Protein AF-A0A917FZP4-F1 (afdb_monomer)

Foldseek 3Di:
DDDPPDDPDPDDPFEAEEEQDDVVVCVVAHQPRHDYDHLVCLLPCCVPPDDLPHAYEYEDQDPVSQVSNVVSSVVVNRDRYHYDHHDRVVVNVVSVVCVVDVDDDDDDDDPPPDDDPDDD

Structure (mmCIF, N/CA/C/O backbone):
data_AF-A0A917FZP4-F1
#
_entry.id   AF-A0A917FZP4-F1
#
loop_
_atom_site.group_PDB
_atom_site.id
_atom_site.type_symbol
_atom_site.label_atom_id
_atom_site.label_alt_id
_atom_site.label_comp_id
_atom_site.label_asym_id
_atom_site.label_entity_id
_atom_site.label_seq_id
_atom_site.pdbx_PDB_ins_code
_atom_site.Cartn_x
_atom_site.Cartn_y
_atom_site.Cartn_z
_atom_site.occupancy
_atom_site.B_iso_or_equiv
_atom_site.auth_seq_id
_atom_site.auth_comp_id
_atom_site.auth_asym_id
_atom_site.auth_atom_id
_atom_site.pdbx_PDB_model_num
ATOM 1 N N . MET A 1 1 ? -29.805 -19.598 -17.792 1.00 32.34 1 MET A N 1
ATOM 2 C CA . MET A 1 1 ? -28.560 -18.891 -18.161 1.00 32.34 1 MET A CA 1
ATOM 3 C C . MET A 1 1 ? -28.479 -17.651 -17.276 1.00 32.34 1 MET A C 1
ATOM 5 O O . MET A 1 1 ? -29.227 -16.712 -17.506 1.00 32.34 1 MET A O 1
ATOM 9 N N . LEU A 1 2 ? -27.721 -17.698 -16.176 1.00 31.72 2 LEU A N 1
ATOM 10 C CA . LEU A 1 2 ? -27.608 -16.560 -15.257 1.00 31.72 2 LEU A CA 1
ATOM 11 C C . LEU A 1 2 ? -26.607 -15.564 -15.851 1.00 31.72 2 LEU A C 1
ATOM 13 O O . LEU A 1 2 ? -25.413 -15.836 -15.913 1.00 31.72 2 LEU A O 1
ATOM 17 N N . SER A 1 3 ? -27.126 -14.442 -16.346 1.00 32.75 3 SER A N 1
ATOM 18 C CA . SER A 1 3 ? -26.342 -13.305 -16.823 1.00 32.75 3 SER A CA 1
ATOM 19 C C . SER A 1 3 ? -25.558 -12.716 -15.651 1.00 32.75 3 SER A C 1
ATOM 21 O O . SER A 1 3 ? -26.155 -12.127 -14.750 1.00 32.75 3 SER A O 1
ATOM 23 N N . LEU A 1 4 ? -24.231 -12.842 -15.674 1.00 40.72 4 LEU A N 1
ATOM 24 C CA . LEU A 1 4 ? -23.331 -12.079 -14.813 1.00 40.72 4 LEU A CA 1
ATOM 25 C C . LEU A 1 4 ? -23.421 -10.611 -15.242 1.00 40.72 4 LEU A C 1
ATOM 27 O O . LEU A 1 4 ? -22.694 -10.167 -16.125 1.00 40.72 4 LEU A O 1
ATOM 31 N N . LYS A 1 5 ? -24.370 -9.861 -14.676 1.00 38.34 5 LYS A N 1
ATOM 32 C CA . LYS A 1 5 ? -24.318 -8.402 -14.753 1.00 38.34 5 LYS A CA 1
ATOM 33 C C . LYS A 1 5 ? -23.116 -7.976 -13.919 1.00 38.34 5 LYS A C 1
ATOM 35 O O . LYS A 1 5 ? -23.103 -8.153 -12.704 1.00 38.34 5 LYS A O 1
ATOM 40 N N . SER A 1 6 ? -22.091 -7.509 -14.613 1.00 42.41 6 SER A N 1
ATOM 41 C CA . SER A 1 6 ? -20.879 -6.915 -14.074 1.00 42.41 6 SER A CA 1
ATOM 42 C C . SER A 1 6 ? -21.235 -5.883 -13.000 1.00 42.41 6 SER A C 1
ATOM 44 O O . SER A 1 6 ? -21.867 -4.864 -13.277 1.00 42.41 6 SER A O 1
ATOM 46 N N . ASN A 1 7 ? -20.850 -6.160 -11.753 1.00 42.59 7 ASN A N 1
ATOM 47 C CA . ASN A 1 7 ? -20.897 -5.165 -10.688 1.00 42.59 7 ASN A CA 1
ATOM 48 C C . ASN A 1 7 ? -19.833 -4.111 -11.007 1.00 42.59 7 ASN A C 1
ATOM 50 O O . ASN A 1 7 ? -18.642 -4.341 -10.801 1.00 42.59 7 ASN A O 1
ATOM 54 N N . GLN A 1 8 ? -20.261 -2.968 -11.538 1.00 48.06 8 GLN A N 1
ATOM 55 C CA . GLN A 1 8 ? -19.415 -1.788 -11.658 1.00 48.06 8 GLN A CA 1
ATOM 56 C C . GLN A 1 8 ? -18.971 -1.381 -10.252 1.00 48.06 8 GLN A C 1
ATOM 58 O O . GLN A 1 8 ? -19.786 -0.972 -9.427 1.00 48.06 8 GLN A O 1
ATOM 63 N N . ILE A 1 9 ? -17.682 -1.528 -9.956 1.00 52.72 9 ILE A N 1
ATOM 64 C CA . ILE A 1 9 ? -17.127 -1.037 -8.699 1.00 52.72 9 ILE A CA 1
ATOM 65 C C . ILE A 1 9 ? -16.856 0.447 -8.893 1.00 52.72 9 ILE A C 1
ATOM 67 O O . ILE A 1 9 ? -15.950 0.832 -9.630 1.00 52.72 9 ILE A O 1
ATOM 71 N N . GLN A 1 10 ? -17.697 1.271 -8.270 1.00 53.16 10 GLN A N 1
ATOM 72 C CA . GLN A 1 10 ? -17.469 2.705 -8.199 1.00 53.16 10 GLN A CA 1
ATOM 73 C C . GLN A 1 10 ? -16.260 2.935 -7.306 1.00 53.16 10 GLN A C 1
ATOM 75 O O . GLN A 1 10 ? -16.326 2.783 -6.089 1.00 53.16 10 GLN A O 1
ATOM 80 N N . VAL A 1 11 ? -15.127 3.221 -7.934 1.00 56.69 11 VAL A N 1
ATOM 81 C CA . VAL A 1 11 ? -13.925 3.583 -7.199 1.00 56.69 11 VAL A CA 1
ATOM 82 C C . VAL A 1 11 ? -14.042 5.059 -6.823 1.00 56.69 11 VAL A C 1
ATOM 84 O O . VAL A 1 11 ? -14.284 5.859 -7.725 1.00 56.69 11 VAL A O 1
ATOM 87 N N . PRO A 1 12 ? -13.892 5.425 -5.539 1.00 64.81 12 PRO A N 1
ATOM 88 C CA . PRO A 1 12 ? -14.112 6.798 -5.092 1.00 64.81 12 PRO A CA 1
ATOM 89 C C . PRO A 1 12 ? -13.211 7.817 -5.793 1.00 64.81 12 PRO A C 1
ATOM 91 O O . PRO A 1 12 ? -12.068 7.505 -6.137 1.00 64.81 12 PRO A O 1
ATOM 94 N N . ASP A 1 13 ? -13.720 9.044 -5.941 1.00 59.56 13 ASP A N 1
ATOM 95 C CA . ASP A 1 13 ? -13.043 10.161 -6.623 1.00 59.56 13 ASP A CA 1
ATOM 96 C C . ASP A 1 13 ? -11.673 10.496 -6.009 1.00 59.56 13 ASP A C 1
ATOM 98 O O . ASP A 1 13 ? -10.762 10.960 -6.697 1.00 59.56 13 ASP A O 1
ATOM 102 N N . HIS A 1 14 ? -11.498 10.208 -4.716 1.00 77.31 14 HIS A N 1
ATOM 103 C CA . HIS A 1 14 ? -10.244 10.396 -3.996 1.00 77.31 14 HIS A CA 1
ATOM 104 C C . HIS A 1 14 ? -9.720 9.063 -3.467 1.00 77.31 14 HIS A C 1
ATOM 106 O O . HIS A 1 14 ? -10.125 8.581 -2.409 1.00 77.31 14 HIS A O 1
ATOM 112 N N . ILE A 1 15 ? -8.787 8.477 -4.219 1.00 87.88 15 ILE A N 1
ATOM 113 C CA . ILE A 1 15 ? -8.105 7.239 -3.856 1.00 87.88 15 ILE A CA 1
ATOM 114 C C . ILE A 1 15 ? -6.608 7.473 -3.695 1.00 87.88 15 ILE A C 1
ATOM 116 O O . ILE A 1 15 ? -5.967 8.092 -4.546 1.00 87.88 15 ILE A O 1
ATOM 120 N N . LYS A 1 16 ? -6.040 6.961 -2.605 1.00 93.75 16 LYS A N 1
ATOM 121 C CA . LYS A 1 16 ? -4.598 7.012 -2.363 1.00 93.75 16 LYS A CA 1
ATOM 122 C C . LYS A 1 16 ? -3.938 5.739 -2.870 1.00 93.75 16 LYS A C 1
ATOM 124 O O . LYS A 1 16 ? -4.456 4.635 -2.704 1.00 93.75 16 LYS A O 1
ATOM 129 N N . TRP A 1 17 ? -2.778 5.906 -3.486 1.00 94.62 17 TRP A N 1
ATOM 130 C CA . TRP A 1 17 ? -1.978 4.817 -4.028 1.00 94.62 17 TRP A CA 1
ATOM 131 C C . TRP A 1 17 ? -0.860 4.517 -3.038 1.00 94.62 17 TRP A C 1
ATOM 133 O O . TRP A 1 17 ? -0.086 5.406 -2.705 1.00 94.62 17 TRP A O 1
ATOM 143 N N . LEU A 1 18 ? -0.787 3.285 -2.548 1.00 97.69 18 LEU A N 1
ATOM 144 C CA . LEU A 1 18 ? 0.183 2.846 -1.554 1.00 97.69 18 LEU A CA 1
ATOM 145 C C . LEU A 1 18 ? 1.125 1.812 -2.171 1.00 97.69 18 LEU A C 1
ATOM 147 O O . LEU A 1 18 ? 0.739 0.656 -2.348 1.00 97.69 18 LEU A O 1
ATOM 151 N N . ASP A 1 19 ? 2.366 2.199 -2.445 1.00 97.75 19 ASP A N 1
ATOM 152 C CA . ASP A 1 19 ? 3.425 1.272 -2.844 1.00 97.75 19 ASP A CA 1
ATOM 153 C C . ASP A 1 19 ? 4.089 0.666 -1.601 1.00 97.75 19 ASP A C 1
ATOM 155 O O . ASP A 1 19 ? 4.672 1.376 -0.776 1.00 97.75 19 ASP A O 1
ATOM 159 N N . ILE A 1 20 ? 3.984 -0.659 -1.453 1.00 98.38 20 ILE A N 1
ATOM 160 C CA . ILE A 1 20 ? 4.497 -1.387 -0.281 1.00 98.38 20 ILE A CA 1
ATOM 161 C C . ILE A 1 20 ? 5.896 -1.983 -0.477 1.00 98.38 20 ILE A C 1
ATOM 163 O O . ILE A 1 20 ? 6.348 -2.760 0.377 1.00 98.38 20 ILE A O 1
ATOM 167 N N . ARG A 1 21 ? 6.561 -1.683 -1.600 1.00 97.06 21 ARG A N 1
ATOM 168 C CA . ARG A 1 21 ? 7.938 -2.117 -1.873 1.00 97.06 21 ARG A CA 1
ATOM 169 C C . ARG A 1 21 ? 8.942 -1.403 -0.967 1.00 97.06 21 ARG A C 1
ATOM 171 O O . ARG A 1 21 ? 8.629 -0.406 -0.303 1.00 97.06 21 ARG A O 1
ATOM 178 N N . ASP A 1 22 ? 10.154 -1.944 -0.912 1.00 96.00 22 ASP A N 1
ATOM 179 C CA . ASP A 1 22 ? 11.239 -1.302 -0.176 1.00 96.00 22 ASP A CA 1
ATOM 180 C C . ASP A 1 22 ? 11.619 0.024 -0.855 1.00 96.00 22 ASP A C 1
ATOM 182 O O . ASP A 1 22 ? 11.518 0.157 -2.077 1.00 96.00 22 ASP A O 1
ATOM 186 N N . SER A 1 23 ? 12.040 1.025 -0.074 1.00 95.25 23 SER A N 1
ATOM 187 C CA . SER A 1 23 ? 12.294 2.377 -0.601 1.00 95.25 23 SER A CA 1
ATOM 188 C C . SER A 1 23 ? 13.332 2.388 -1.726 1.00 95.25 23 SER A C 1
ATOM 190 O O . SER A 1 23 ? 13.190 3.129 -2.689 1.00 95.25 23 SER A O 1
ATOM 192 N N . SER A 1 24 ? 14.325 1.4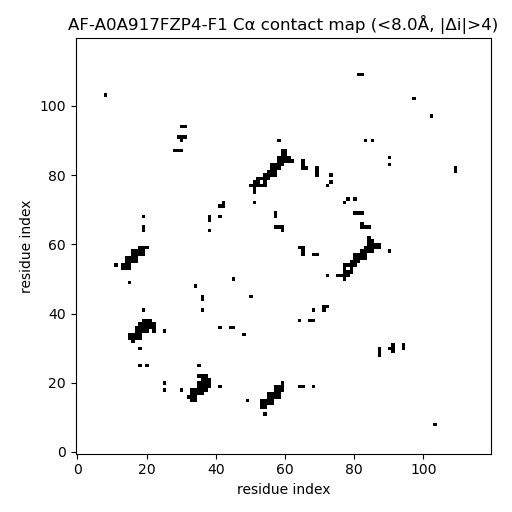98 -1.670 1.00 95.56 24 SER A N 1
ATOM 193 C CA . SER A 1 24 ? 15.346 1.352 -2.712 1.00 95.56 24 SER A CA 1
ATOM 194 C C . SER A 1 24 ? 14.812 0.790 -4.035 1.00 95.56 24 SER A C 1
ATOM 196 O O . SER A 1 24 ? 15.407 1.026 -5.085 1.00 95.56 24 SER A O 1
ATOM 198 N N . GLU A 1 25 ? 13.718 0.024 -4.017 1.00 94.31 25 GLU A N 1
ATOM 199 C CA . GLU A 1 25 ? 13.014 -0.417 -5.229 1.00 94.31 25 GLU A CA 1
ATOM 200 C C . GLU A 1 25 ? 12.098 0.687 -5.758 1.00 94.31 25 GLU A C 1
ATOM 202 O O . GLU A 1 25 ? 11.975 0.862 -6.969 1.00 94.31 25 GLU A O 1
ATOM 207 N N . TYR A 1 26 ? 11.477 1.432 -4.843 1.00 95.69 26 TYR A N 1
ATOM 208 C CA . TYR A 1 26 ? 10.603 2.557 -5.146 1.00 95.69 26 TYR A CA 1
ATOM 209 C C . TYR A 1 26 ? 11.354 3.721 -5.809 1.00 95.69 26 TYR A C 1
ATOM 211 O O . TYR A 1 26 ? 10.920 4.236 -6.832 1.00 95.69 26 TYR A O 1
ATOM 219 N N . GLU A 1 27 ? 12.526 4.086 -5.287 1.00 94.38 27 GLU A N 1
ATOM 220 C CA . GLU A 1 27 ? 13.361 5.179 -5.806 1.00 94.38 27 GLU A CA 1
ATOM 221 C C . GLU A 1 27 ? 13.861 4.940 -7.237 1.00 94.38 27 GLU A C 1
ATOM 223 O O . GLU A 1 27 ? 14.102 5.895 -7.974 1.00 94.38 27 GLU A O 1
ATOM 228 N N . LYS A 1 28 ? 14.012 3.675 -7.648 1.00 93.94 28 LYS A N 1
ATOM 229 C CA . LYS A 1 28 ? 14.439 3.323 -9.012 1.00 93.94 28 LYS A CA 1
ATOM 230 C C . LYS A 1 28 ? 13.344 3.586 -10.036 1.00 93.94 28 LYS A C 1
ATOM 232 O O . LYS A 1 28 ? 13.634 4.020 -11.146 1.00 93.94 28 LYS A O 1
ATOM 237 N N . GLU A 1 29 ? 12.107 3.268 -9.672 1.00 92.75 29 GLU A N 1
ATOM 238 C CA . GLU A 1 29 ? 10.942 3.376 -10.537 1.00 92.75 29 GLU A CA 1
ATOM 239 C C . GLU A 1 29 ? 9.679 3.380 -9.666 1.00 92.75 29 GLU A C 1
ATOM 241 O O . GLU A 1 29 ? 9.424 2.429 -8.918 1.00 92.75 29 GLU A O 1
ATOM 246 N N . GLN A 1 30 ? 8.886 4.448 -9.763 1.00 92.44 30 GLN A N 1
ATOM 247 C CA . GLN A 1 30 ? 7.726 4.689 -8.904 1.00 92.44 30 GLN A CA 1
ATOM 248 C C . GLN A 1 30 ? 6.468 4.979 -9.714 1.00 92.44 30 GLN A C 1
ATOM 250 O O . GLN A 1 30 ? 6.514 5.623 -10.764 1.00 92.44 30 GLN A O 1
ATOM 255 N N . VAL A 1 31 ? 5.322 4.571 -9.167 1.00 91.56 31 VAL A N 1
ATOM 256 C CA . VAL A 1 31 ? 4.027 5.045 -9.652 1.00 91.56 31 VAL A CA 1
ATOM 257 C C . VAL A 1 31 ? 3.864 6.514 -9.240 1.00 91.56 31 VAL A C 1
ATOM 259 O O . VAL A 1 31 ? 3.984 6.818 -8.048 1.00 91.56 31 VAL A O 1
ATOM 262 N N . PRO A 1 32 ? 3.599 7.440 -10.183 1.00 89.69 32 PRO A N 1
ATOM 263 C CA . PRO A 1 32 ? 3.401 8.851 -9.861 1.00 89.69 32 PRO A CA 1
ATOM 264 C C . PRO A 1 32 ? 2.344 9.059 -8.773 1.00 89.69 32 PRO A C 1
ATOM 266 O O . PRO A 1 32 ? 1.315 8.386 -8.784 1.00 89.69 32 PRO A O 1
ATOM 269 N N . GLU A 1 33 ? 2.604 9.997 -7.857 1.00 90.19 33 GLU A N 1
ATOM 270 C CA . GLU A 1 33 ? 1.701 10.383 -6.753 1.00 90.19 33 GLU A CA 1
ATOM 271 C C . GLU A 1 33 ? 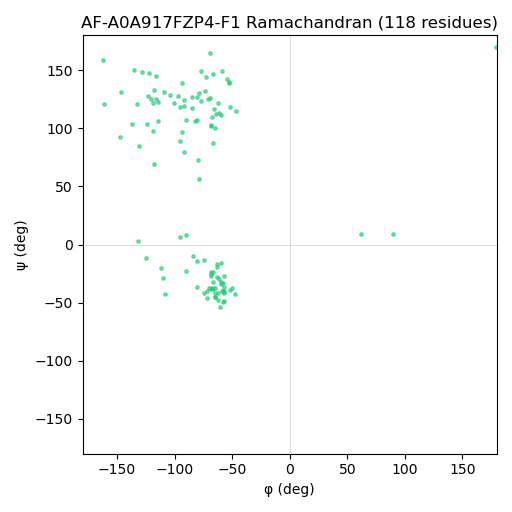1.391 9.258 -5.746 1.00 90.19 33 GLU A C 1
ATOM 273 O O . GLU A 1 33 ? 0.547 9.433 -4.865 1.00 90.19 33 GLU A O 1
ATOM 278 N N . SER A 1 34 ? 2.080 8.114 -5.833 1.00 95.31 34 SER A N 1
ATOM 279 C CA . SER A 1 34 ? 1.962 7.070 -4.819 1.00 95.31 34 SER A CA 1
ATOM 280 C C . SER A 1 34 ? 2.739 7.414 -3.546 1.00 95.31 34 SER A C 1
ATOM 282 O O . SER A 1 34 ? 3.745 8.120 -3.551 1.00 95.31 34 SER A O 1
ATOM 284 N N . ILE A 1 35 ? 2.226 6.921 -2.425 1.00 97.25 35 ILE A N 1
ATOM 285 C CA . ILE A 1 35 ? 2.844 6.979 -1.107 1.00 97.25 35 ILE A CA 1
ATOM 286 C C . ILE A 1 35 ? 3.648 5.691 -0.950 1.00 97.25 35 ILE A C 1
ATOM 288 O O . ILE A 1 35 ? 3.087 4.598 -1.055 1.00 97.25 35 ILE A O 1
ATOM 292 N N . ASN A 1 36 ? 4.945 5.793 -0.665 1.00 98.12 36 ASN A N 1
ATOM 293 C CA . ASN A 1 36 ? 5.748 4.618 -0.344 1.00 98.12 36 ASN A CA 1
ATOM 294 C C . ASN A 1 36 ? 5.767 4.352 1.163 1.00 98.12 36 ASN A C 1
ATOM 296 O O . ASN A 1 36 ? 6.271 5.155 1.948 1.00 98.12 36 ASN A O 1
ATOM 300 N N . ILE A 1 37 ? 5.276 3.179 1.563 1.00 98.38 37 ILE A N 1
ATOM 301 C CA . ILE A 1 37 ? 5.490 2.645 2.908 1.00 98.38 37 ILE A CA 1
ATOM 302 C C . ILE A 1 37 ? 5.817 1.165 2.783 1.00 98.38 37 ILE A C 1
ATOM 304 O O . ILE A 1 37 ? 4.925 0.332 2.615 1.00 98.38 37 ILE A O 1
ATOM 308 N N . SER A 1 38 ? 7.096 0.825 2.933 1.00 98.06 38 SER A N 1
ATOM 309 C CA . SER A 1 38 ? 7.548 -0.565 2.875 1.00 98.06 38 SER A CA 1
ATOM 310 C C . SER A 1 38 ? 6.747 -1.448 3.831 1.00 98.06 38 SER A C 1
ATOM 312 O O . SER A 1 38 ? 6.467 -1.069 4.973 1.00 98.06 38 SER A O 1
ATOM 314 N N . LEU A 1 39 ? 6.401 -2.658 3.389 1.00 98.44 39 LEU A N 1
ATOM 315 C CA . LEU A 1 39 ? 5.494 -3.563 4.104 1.00 98.44 39 LEU A CA 1
ATOM 316 C C . LEU A 1 39 ? 5.844 -3.773 5.589 1.00 98.44 39 LEU A C 1
ATOM 318 O O . LEU A 1 39 ? 4.945 -3.896 6.421 1.00 98.44 39 LEU A O 1
ATOM 322 N N . GLY A 1 40 ? 7.136 -3.837 5.928 1.00 97.56 40 GLY A N 1
ATOM 323 C CA . GLY A 1 40 ? 7.601 -4.001 7.310 1.00 97.56 40 GLY A CA 1
ATOM 324 C C . GLY A 1 40 ? 7.333 -2.785 8.203 1.00 97.56 40 GLY A C 1
ATOM 325 O O . GLY A 1 40 ? 7.145 -2.939 9.406 1.00 97.56 40 GLY A O 1
ATOM 326 N N . ARG A 1 41 ? 7.264 -1.588 7.613 1.00 97.94 41 ARG A N 1
ATOM 327 C CA . ARG A 1 41 ? 6.972 -0.328 8.307 1.00 97.94 41 ARG A CA 1
ATOM 328 C C . ARG A 1 41 ? 5.485 -0.009 8.368 1.00 97.94 41 ARG A C 1
ATOM 330 O O . ARG A 1 41 ? 5.074 0.722 9.265 1.00 97.94 41 ARG A O 1
ATOM 337 N N . LEU A 1 42 ? 4.693 -0.566 7.451 1.00 98.38 42 LEU A N 1
ATOM 338 C CA . LEU A 1 42 ? 3.274 -0.253 7.293 1.00 98.38 42 LEU A CA 1
ATOM 339 C C . LEU A 1 42 ? 2.462 -0.260 8.601 1.00 98.38 42 LEU A C 1
ATOM 341 O O . LEU A 1 42 ? 1.706 0.685 8.789 1.00 98.38 42 LEU A O 1
ATOM 345 N N . PRO A 1 43 ? 2.626 -1.217 9.541 1.00 97.44 43 PRO A N 1
ATOM 346 C CA . PRO A 1 43 ? 1.868 -1.205 10.795 1.00 97.44 43 PRO A CA 1
ATOM 347 C C . PRO A 1 43 ? 2.124 0.004 11.703 1.00 97.44 43 PRO A C 1
ATOM 349 O O . PRO A 1 43 ? 1.315 0.256 12.586 1.00 97.44 43 PRO A O 1
ATOM 352 N N . PHE A 1 44 ? 3.239 0.714 11.517 1.00 97.62 44 PHE A N 1
ATOM 353 C CA . PHE A 1 44 ? 3.752 1.686 12.484 1.00 97.62 44 PHE A CA 1
ATOM 354 C C . PHE A 1 44 ? 3.688 3.137 12.008 1.00 97.62 44 PHE A C 1
ATOM 356 O O . PHE A 1 44 ? 3.822 4.041 12.823 1.00 97.62 44 PHE A O 1
ATOM 363 N N . VAL A 1 45 ? 3.580 3.379 10.697 1.00 97.56 45 VAL A N 1
ATOM 364 C CA . VAL A 1 45 ? 3.783 4.731 10.134 1.00 97.56 45 VAL A CA 1
ATOM 365 C C . VAL A 1 45 ? 2.698 5.180 9.164 1.00 97.56 45 VAL A C 1
ATOM 367 O O . VAL A 1 45 ? 2.816 6.263 8.602 1.00 97.56 45 VAL A O 1
ATOM 370 N N . TRP A 1 46 ? 1.656 4.373 8.965 1.00 97.69 46 TRP A N 1
ATOM 371 C CA . TRP A 1 46 ? 0.583 4.670 8.016 1.00 97.69 46 TRP A CA 1
ATOM 372 C C . TRP A 1 46 ? -0.149 5.988 8.325 1.00 97.69 46 TRP A C 1
ATOM 374 O O . TRP A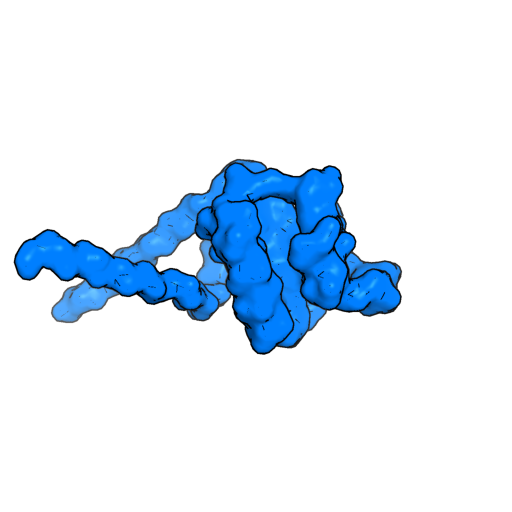 1 46 ? -0.554 6.681 7.397 1.00 97.69 46 TRP A O 1
ATOM 384 N N . GLU A 1 47 ? -0.256 6.362 9.604 1.00 97.38 47 GLU A N 1
ATOM 385 C CA . GLU A 1 47 ? -0.987 7.548 10.090 1.00 97.38 47 GLU A CA 1
ATOM 386 C C . GLU A 1 47 ? -0.428 8.882 9.583 1.00 97.38 47 GLU A C 1
ATOM 388 O O . GLU A 1 47 ? -1.106 9.902 9.661 1.00 97.38 47 GLU A O 1
ATOM 393 N N . LYS A 1 48 ? 0.806 8.893 9.066 1.00 95.94 48 LYS A N 1
ATOM 394 C CA . LYS A 1 48 ? 1.444 10.113 8.555 1.00 95.94 48 LYS A CA 1
ATOM 395 C C . LYS A 1 48 ? 0.772 10.640 7.293 1.00 95.94 48 LYS A C 1
ATOM 397 O O . LYS A 1 48 ? 0.647 11.848 7.132 1.00 95.94 48 LYS A O 1
ATOM 402 N N . ASP A 1 49 ? 0.341 9.727 6.428 1.00 95.69 49 ASP A N 1
ATOM 403 C CA . ASP A 1 49 ? -0.109 10.048 5.072 1.00 95.69 49 ASP A CA 1
ATOM 404 C C . ASP A 1 49 ? -1.524 9.521 4.786 1.00 95.69 49 ASP A C 1
ATOM 406 O O . ASP A 1 49 ? -2.137 9.882 3.776 1.00 95.69 49 ASP A O 1
ATOM 410 N N . MET A 1 50 ? -2.066 8.660 5.657 1.00 96.38 50 MET A N 1
ATOM 411 C CA . MET A 1 50 ? -3.328 7.949 5.445 1.00 96.38 50 MET A CA 1
ATOM 412 C C . MET A 1 50 ? -4.228 7.969 6.685 1.00 96.38 50 MET A C 1
ATOM 414 O O . MET A 1 50 ? -3.768 7.963 7.823 1.00 96.38 50 MET A O 1
ATOM 418 N N . SER A 1 51 ? -5.535 7.931 6.446 1.00 96.44 51 SER A N 1
ATOM 419 C CA . SER A 1 51 ? -6.605 7.821 7.434 1.00 96.44 51 SER A CA 1
ATOM 420 C C . SER A 1 51 ? -7.453 6.579 7.143 1.00 96.44 51 SER A C 1
ATOM 422 O O . SER A 1 51 ? -7.669 6.282 5.970 1.00 96.44 51 SER A O 1
ATOM 424 N N . PRO A 1 52 ? -8.037 5.891 8.145 1.00 95.50 52 PRO A N 1
ATOM 425 C CA . PRO A 1 52 ? -8.910 4.735 7.909 1.00 95.50 52 PRO A CA 1
ATOM 426 C C . PRO A 1 52 ? -10.157 5.027 7.052 1.00 95.50 52 PRO A C 1
ATOM 428 O O . PRO A 1 52 ? -10.790 4.101 6.551 1.00 95.50 52 PRO A O 1
ATOM 431 N N . LYS A 1 53 ? -10.510 6.311 6.884 1.00 93.38 53 LYS A N 1
ATOM 432 C CA . LYS A 1 53 ? -11.584 6.783 5.9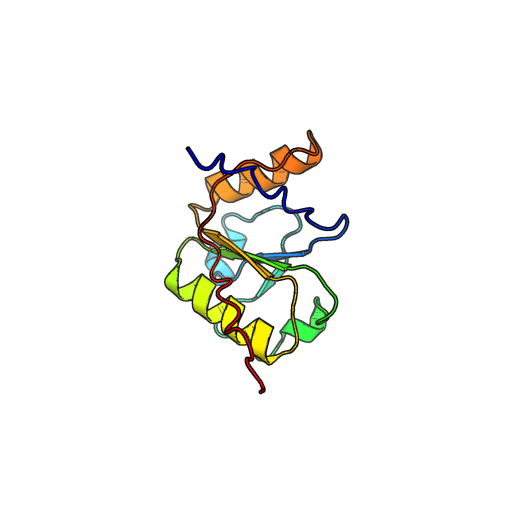94 1.00 93.38 53 LYS A CA 1
ATOM 433 C C . LYS A 1 53 ? -11.165 6.879 4.522 1.00 93.38 53 LYS A C 1
ATOM 435 O O . LYS A 1 53 ? -12.028 7.057 3.669 1.00 93.38 53 LYS A O 1
ATOM 440 N N . ASP A 1 54 ? -9.869 6.817 4.230 1.00 93.69 54 ASP A N 1
ATOM 441 C CA . ASP A 1 54 ? -9.363 6.878 2.864 1.00 93.69 54 ASP A CA 1
ATOM 442 C C . ASP A 1 54 ? -9.652 5.568 2.124 1.00 93.69 54 ASP A C 1
ATOM 444 O O . ASP A 1 54 ? -9.512 4.470 2.670 1.00 93.69 54 ASP A O 1
ATOM 448 N N . SER A 1 55 ? -9.947 5.685 0.832 1.00 92.19 55 SER A N 1
ATOM 449 C CA . SER A 1 55 ? -9.827 4.563 -0.095 1.00 92.19 55 SER A CA 1
ATOM 450 C C . SER A 1 55 ? -8.369 4.364 -0.488 1.00 92.19 55 SER A C 1
ATOM 452 O O . SER A 1 55 ? -7.708 5.317 -0.906 1.00 92.19 55 SER A O 1
ATOM 454 N N . ILE A 1 56 ? -7.868 3.130 -0.394 1.00 94.69 56 ILE A N 1
ATOM 455 C CA . ILE A 1 56 ? -6.462 2.799 -0.666 1.00 94.69 56 ILE A CA 1
ATOM 456 C C . ILE A 1 56 ? -6.352 1.726 -1.752 1.00 94.69 56 ILE A C 1
ATOM 458 O O . ILE A 1 56 ? -6.913 0.635 -1.622 1.00 94.69 56 ILE A O 1
ATOM 462 N N . ILE A 1 57 ? -5.551 1.991 -2.786 1.00 94.75 57 ILE A N 1
ATOM 463 C CA . ILE A 1 57 ? -5.022 0.961 -3.692 1.00 94.75 57 ILE A CA 1
ATOM 464 C C . ILE A 1 57 ? -3.631 0.570 -3.205 1.00 94.75 57 ILE A C 1
ATOM 466 O O . ILE A 1 57 ? -2.714 1.383 -3.213 1.00 94.75 57 ILE A O 1
ATOM 470 N N . VAL A 1 58 ? -3.458 -0.692 -2.829 1.00 95.75 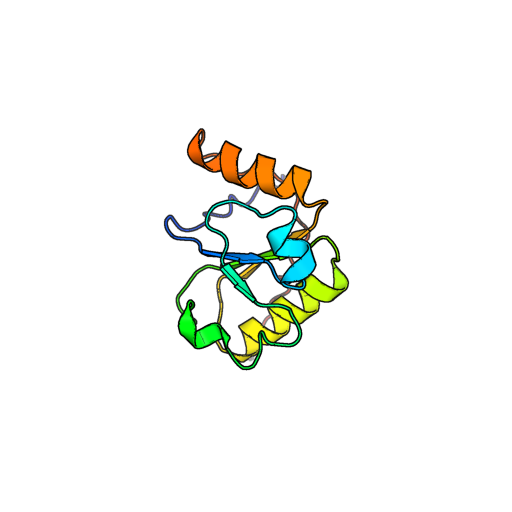58 VAL A N 1
ATOM 471 C CA . VAL A 1 58 ? -2.156 -1.281 -2.506 1.00 95.75 58 VAL A CA 1
ATOM 472 C C . VAL A 1 58 ? -1.482 -1.763 -3.789 1.00 95.75 58 VAL A C 1
ATOM 474 O O . VAL A 1 58 ? -2.064 -2.566 -4.516 1.00 95.75 58 VAL A O 1
ATOM 477 N N . LEU A 1 59 ? -0.248 -1.324 -4.028 1.00 95.94 59 LEU A N 1
ATOM 478 C CA . LEU A 1 59 ? 0.579 -1.652 -5.189 1.00 95.94 59 LEU A CA 1
ATOM 479 C C . LEU A 1 59 ? 1.731 -2.569 -4.791 1.00 95.94 59 LEU A C 1
ATOM 481 O O . LEU A 1 59 ? 2.453 -2.301 -3.830 1.00 95.94 59 LEU A O 1
ATOM 485 N N . THR A 1 60 ? 1.925 -3.654 -5.536 1.00 94.69 60 THR A N 1
ATOM 486 C CA . THR A 1 60 ? 3.068 -4.555 -5.354 1.00 94.69 60 THR A CA 1
ATOM 487 C C . THR A 1 60 ? 3.266 -5.435 -6.582 1.00 94.69 60 THR A C 1
ATOM 489 O O . THR A 1 60 ? 2.331 -5.706 -7.324 1.00 94.69 60 THR A O 1
ATOM 492 N N . ASP A 1 61 ? 4.464 -5.970 -6.756 1.00 93.12 61 ASP A N 1
ATOM 493 C CA . ASP A 1 61 ? 4.757 -7.057 -7.690 1.00 93.12 61 ASP A CA 1
ATOM 494 C C . ASP A 1 61 ? 4.462 -8.451 -7.092 1.00 93.12 61 ASP A C 1
ATOM 496 O O . ASP A 1 61 ? 4.459 -9.462 -7.792 1.00 93.12 61 ASP A O 1
ATOM 500 N N . GLN A 1 62 ? 4.187 -8.529 -5.785 1.00 93.75 62 GLN A N 1
ATOM 501 C CA . GLN A 1 62 ? 4.098 -9.776 -5.030 1.00 93.75 62 GLN A CA 1
ATOM 502 C C . GLN A 1 62 ? 2.748 -9.927 -4.321 1.00 93.75 62 GLN A C 1
ATOM 504 O O . GLN A 1 62 ? 2.518 -9.409 -3.225 1.00 93.75 62 GLN A O 1
ATOM 509 N N . TYR A 1 63 ? 1.873 -10.774 -4.868 1.00 91.56 63 TYR A N 1
ATOM 510 C CA . TYR A 1 63 ? 0.523 -11.013 -4.334 1.00 91.56 63 TYR A CA 1
ATOM 511 C C . TYR A 1 63 ? 0.480 -11.371 -2.836 1.00 91.56 63 TYR A C 1
ATOM 513 O O . TYR A 1 63 ? -0.387 -10.903 -2.092 1.00 91.56 63 TYR A O 1
ATOM 521 N N . ARG A 1 64 ? 1.433 -12.180 -2.348 1.00 95.06 64 ARG A N 1
ATOM 522 C CA . ARG A 1 64 ? 1.503 -12.559 -0.922 1.00 95.06 64 ARG A CA 1
ATOM 523 C C . ARG A 1 64 ? 1.788 -11.354 -0.019 1.00 95.06 64 ARG A C 1
ATOM 525 O O . ARG A 1 64 ? 1.152 -11.235 1.031 1.00 95.06 64 ARG A O 1
ATOM 532 N N . LYS A 1 65 ? 2.695 -10.462 -0.433 1.00 97.25 65 LYS A N 1
ATOM 533 C CA . LYS A 1 65 ? 3.005 -9.208 0.270 1.00 97.25 65 LYS A CA 1
ATOM 534 C C . LYS A 1 65 ? 1.792 -8.276 0.264 1.00 97.25 65 LYS A C 1
ATOM 536 O O . LYS A 1 65 ? 1.390 -7.808 1.328 1.00 97.25 65 LYS A O 1
ATOM 541 N N . GLY A 1 66 ? 1.125 -8.135 -0.881 1.00 95.69 66 GLY A N 1
ATOM 542 C CA . GLY A 1 66 ? -0.107 -7.352 -1.018 1.00 95.69 66 GLY A CA 1
ATOM 543 C C . GLY A 1 66 ? -1.221 -7.810 -0.074 1.00 95.69 66 GLY A C 1
ATOM 544 O O . GLY A 1 66 ? -1.762 -7.025 0.701 1.00 95.69 66 GLY A O 1
ATOM 545 N N . LYS A 1 67 ? -1.495 -9.119 -0.022 1.00 96.69 67 LYS A N 1
ATOM 546 C CA . LYS A 1 67 ? -2.460 -9.681 0.938 1.00 96.69 67 LYS A CA 1
ATOM 547 C C . LYS A 1 67 ? -2.076 -9.456 2.402 1.00 96.69 67 LYS A C 1
ATOM 549 O O . LYS A 1 67 ? -2.958 -9.439 3.263 1.00 96.69 67 LYS A O 1
ATOM 554 N N . LYS A 1 68 ? -0.783 -9.369 2.724 1.00 98.12 68 LYS A N 1
ATOM 555 C CA . LYS A 1 68 ? -0.327 -9.044 4.081 1.00 98.12 68 LYS A CA 1
ATOM 556 C C . LYS A 1 68 ? -0.597 -7.570 4.393 1.00 98.12 68 LYS A C 1
ATOM 558 O O . LYS A 1 68 ? -1.173 -7.302 5.443 1.00 98.12 68 LYS A O 1
ATOM 563 N N . ALA A 1 69 ? -0.279 -6.658 3.475 1.00 98.44 69 ALA A N 1
ATOM 564 C CA . ALA A 1 69 ? -0.575 -5.231 3.615 1.00 98.44 69 ALA A CA 1
ATOM 565 C C . ALA A 1 69 ? -2.071 -4.961 3.813 1.00 98.44 69 ALA A C 1
ATOM 567 O O . ALA A 1 69 ? -2.447 -4.316 4.785 1.00 98.44 69 ALA A O 1
ATOM 568 N N . VAL A 1 70 ? -2.936 -5.543 2.975 1.00 97.56 70 VAL A N 1
ATOM 569 C CA . VAL A 1 70 ? -4.397 -5.393 3.110 1.00 97.56 70 VAL A CA 1
ATOM 570 C C . VAL A 1 70 ? -4.881 -5.851 4.487 1.00 97.56 70 VAL A C 1
ATOM 572 O O . VAL A 1 70 ? -5.703 -5.185 5.104 1.00 97.56 70 VAL A O 1
ATOM 575 N N . ARG A 1 71 ? -4.358 -6.964 5.021 1.00 97.75 71 ARG A N 1
ATOM 576 C CA . ARG A 1 71 ? -4.715 -7.416 6.377 1.00 97.75 71 ARG A CA 1
ATOM 577 C C . ARG A 1 71 ? -4.230 -6.468 7.468 1.00 97.75 71 ARG A C 1
ATOM 579 O O . ARG A 1 71 ? -4.940 -6.307 8.454 1.00 97.75 71 ARG A O 1
ATOM 586 N N . ILE A 1 72 ? -3.039 -5.888 7.314 1.00 98.38 72 ILE A N 1
ATOM 587 C CA . ILE A 1 72 ? -2.522 -4.870 8.236 1.00 98.38 72 ILE A CA 1
ATOM 588 C C . ILE A 1 72 ? -3.476 -3.676 8.235 1.00 98.38 72 ILE A C 1
ATOM 590 O O . ILE A 1 72 ? -3.991 -3.338 9.290 1.00 98.38 72 ILE A O 1
ATOM 594 N N . LEU A 1 73 ? -3.793 -3.117 7.065 1.00 97.81 73 LEU A N 1
ATOM 595 C CA . LEU A 1 73 ? -4.682 -1.958 6.943 1.00 97.81 73 LEU A CA 1
ATOM 596 C C . LEU A 1 73 ? -6.099 -2.250 7.454 1.00 97.81 73 LEU A C 1
ATOM 598 O O . LEU A 1 73 ? -6.641 -1.458 8.215 1.00 97.81 73 LEU A O 1
ATOM 602 N N . ARG A 1 74 ? -6.677 -3.424 7.158 1.00 96.75 74 ARG A N 1
ATOM 603 C CA . ARG A 1 74 ? -7.981 -3.819 7.729 1.00 96.75 74 ARG A CA 1
ATOM 604 C C . ARG A 1 74 ? -7.977 -3.816 9.258 1.00 96.75 74 ARG A C 1
ATOM 606 O O . ARG A 1 74 ? -8.950 -3.387 9.864 1.00 96.75 74 ARG A O 1
ATOM 613 N N . LYS A 1 75 ? -6.892 -4.280 9.892 1.00 97.25 75 LYS A N 1
ATOM 614 C CA . LYS A 1 75 ? -6.757 -4.243 11.361 1.00 97.25 75 LYS A CA 1
ATOM 615 C C . LYS A 1 75 ? -6.669 -2.819 11.914 1.00 97.25 75 LYS A C 1
ATOM 617 O O . LYS A 1 75 ? -7.006 -2.629 13.073 1.00 97.25 75 LYS A O 1
ATOM 622 N N . GLN A 1 76 ? -6.244 -1.856 11.098 1.00 97.44 76 GLN A N 1
ATOM 623 C CA . GLN A 1 76 ? -6.190 -0.4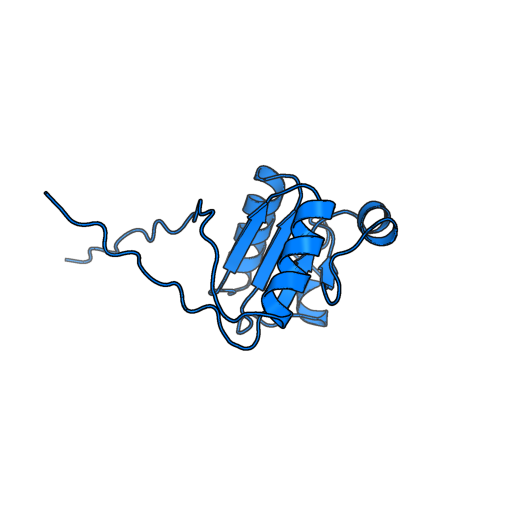33 11.444 1.00 97.44 76 GLN A CA 1
ATOM 624 C C . GLN A 1 76 ? -7.490 0.320 11.098 1.00 97.44 76 GLN A C 1
ATOM 626 O O . GLN A 1 76 ? -7.535 1.541 11.182 1.00 97.44 76 GLN A O 1
ATOM 631 N N . GLY A 1 77 ? -8.556 -0.390 10.705 1.00 96.56 77 GLY A N 1
ATOM 632 C CA . GLY A 1 77 ? -9.876 0.198 10.454 1.00 96.56 77 GLY A CA 1
ATOM 633 C C . GLY A 1 77 ? -10.117 0.682 9.023 1.00 96.56 77 GLY A C 1
ATOM 634 O O . GLY A 1 77 ? -11.129 1.322 8.770 1.00 96.56 77 GLY A O 1
ATOM 635 N N . PHE A 1 78 ? -9.220 0.392 8.077 1.00 95.19 78 PHE A N 1
ATOM 636 C CA . PHE A 1 78 ? -9.463 0.703 6.669 1.00 95.19 78 PHE A CA 1
ATOM 637 C C . PHE A 1 78 ? -10.488 -0.266 6.073 1.00 95.19 78 PHE A C 1
ATOM 639 O O . PHE A 1 78 ? -10.343 -1.490 6.192 1.00 95.19 78 PHE A O 1
ATOM 646 N N . HIS A 1 79 ? -11.484 0.280 5.378 1.00 89.81 79 HIS A N 1
ATOM 647 C CA . HIS A 1 79 ? -12.575 -0.497 4.786 1.00 89.81 79 HIS A CA 1
ATOM 648 C C . HIS A 1 79 ? -12.478 -0.583 3.258 1.00 89.81 79 HIS A C 1
ATOM 650 O O . HIS A 1 79 ? -12.599 -1.680 2.703 1.00 89.81 79 HIS A O 1
ATOM 656 N N . ASP A 1 80 ? -12.144 0.526 2.598 1.00 90.31 80 ASP A N 1
ATOM 657 C CA . ASP A 1 80 ? -12.076 0.617 1.139 1.00 90.31 80 ASP A CA 1
ATOM 658 C C . ASP A 1 80 ? -10.663 0.311 0.635 1.00 90.31 80 ASP A C 1
ATOM 660 O O . ASP A 1 80 ? -9.847 1.191 0.361 1.00 90.31 80 ASP A O 1
ATOM 664 N N . LEU A 1 81 ? -10.358 -0.986 0.561 1.00 91.31 81 LEU A N 1
ATOM 665 C CA . LEU A 1 81 ? -9.038 -1.500 0.204 1.00 91.31 81 LEU A CA 1
ATOM 666 C C . LEU A 1 81 ? -9.076 -2.291 -1.100 1.00 91.31 81 LEU A C 1
ATOM 668 O O . LEU A 1 81 ? -9.758 -3.314 -1.208 1.00 91.31 81 LEU A O 1
ATOM 672 N N . TYR A 1 82 ? -8.231 -1.883 -2.036 1.00 91.88 82 TYR A N 1
ATOM 673 C CA . TYR A 1 82 ? -8.025 -2.534 -3.322 1.00 91.88 82 TYR A CA 1
ATOM 674 C C . TYR A 1 82 ? -6.589 -3.043 -3.396 1.00 91.88 82 TYR A C 1
ATOM 676 O O . TYR A 1 82 ? -5.671 -2.427 -2.858 1.00 91.88 82 TYR A O 1
ATOM 684 N N . LEU A 1 83 ? -6.379 -4.184 -4.047 1.00 91.06 83 LEU A N 1
ATOM 685 C CA . LEU A 1 83 ? -5.048 -4.739 -4.260 1.00 91.06 83 LEU A CA 1
ATOM 686 C C . LEU A 1 83 ? -4.790 -4.831 -5.754 1.00 91.06 83 LEU A C 1
ATOM 688 O O . LEU A 1 83 ? -5.506 -5.542 -6.456 1.00 91.06 83 LEU A O 1
ATOM 692 N N . LEU A 1 84 ? -3.734 -4.162 -6.196 1.00 91.25 84 LEU A N 1
ATOM 693 C CA . LEU A 1 84 ? -3.245 -4.233 -7.553 1.00 91.25 84 LEU A CA 1
ATOM 694 C C . LEU A 1 84 ? -1.860 -4.886 -7.569 1.00 91.25 84 LEU A C 1
ATOM 696 O O . LEU A 1 84 ? -0.936 -4.436 -6.888 1.00 91.25 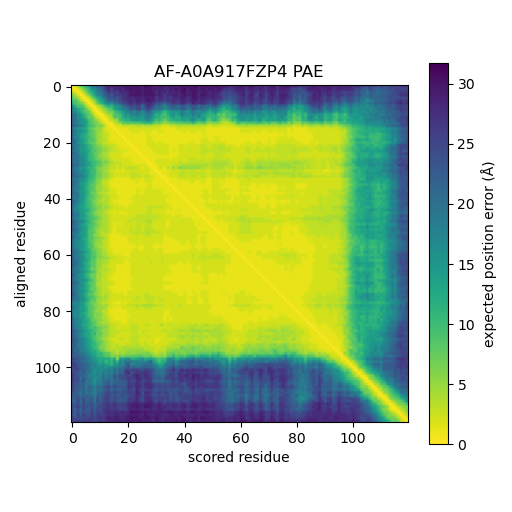84 LEU A O 1
ATOM 700 N N . VAL A 1 85 ? -1.740 -5.979 -8.327 1.00 90.56 85 VAL A N 1
ATOM 701 C CA . VAL A 1 85 ? -0.508 -6.764 -8.421 1.00 90.56 85 VAL A CA 1
ATOM 702 C C . VAL A 1 85 ? -0.016 -6.801 -9.852 1.00 90.56 85 VAL A C 1
ATOM 704 O O . VAL A 1 85 ? -0.744 -7.246 -10.734 1.00 90.56 85 VAL A O 1
ATOM 707 N N . GLY A 1 86 ? 1.230 -6.395 -10.063 1.00 90.19 86 GLY A N 1
ATOM 708 C CA . GLY A 1 86 ? 1.862 -6.461 -11.370 1.00 90.19 86 GLY A CA 1
ATOM 709 C C . GLY A 1 86 ? 3.287 -5.911 -11.362 1.00 90.19 86 GLY A C 1
ATOM 710 O O . GLY A 1 86 ? 3.711 -5.311 -10.372 1.00 90.19 86 GLY A O 1
ATOM 711 N N . PRO A 1 87 ? 4.038 -6.112 -12.457 1.00 90.88 87 PRO A N 1
ATOM 712 C CA . PRO A 1 87 ? 5.309 -5.431 -12.672 1.00 90.88 87 PRO A CA 1
ATOM 713 C C . PRO A 1 87 ? 5.13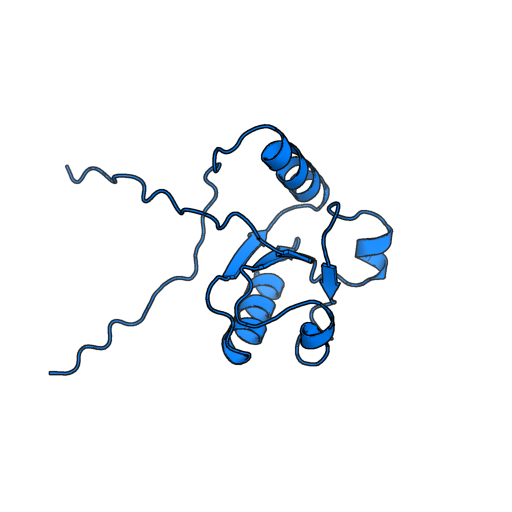4 -3.915 -12.570 1.00 90.88 87 PRO A C 1
ATOM 715 O O . PRO A 1 87 ? 4.137 -3.377 -13.052 1.00 90.88 87 PRO A O 1
ATOM 718 N N . ILE A 1 88 ? 6.115 -3.220 -11.992 1.00 90.50 88 ILE A N 1
ATOM 719 C CA . ILE A 1 88 ? 6.010 -1.778 -11.731 1.00 90.50 88 ILE A CA 1
ATOM 720 C C . ILE A 1 88 ? 5.721 -0.956 -12.998 1.00 90.50 88 ILE A C 1
ATOM 722 O O . ILE A 1 88 ? 4.902 -0.042 -12.958 1.00 90.50 88 ILE A O 1
ATOM 726 N N . SER A 1 89 ? 6.287 -1.355 -14.138 1.00 89.38 89 SER A N 1
ATOM 727 C CA . SER A 1 89 ? 6.046 -0.724 -15.437 1.00 89.38 89 SER A CA 1
ATOM 728 C C . SER A 1 89 ? 4.568 -0.750 -15.847 1.00 89.38 89 SER A C 1
ATOM 730 O O . SER A 1 89 ? 4.041 0.253 -16.323 1.00 89.38 89 SER A O 1
ATOM 732 N N . GLN A 1 90 ? 3.862 -1.857 -15.592 1.00 88.25 90 GLN A N 1
ATOM 733 C CA . GLN A 1 90 ? 2.421 -1.960 -15.852 1.00 88.25 90 GLN A CA 1
ATOM 734 C C . GLN A 1 90 ? 1.612 -1.092 -14.882 1.00 88.25 90 GLN A C 1
ATOM 736 O O . GLN A 1 90 ? 0.630 -0.467 -15.275 1.00 88.25 90 GLN A O 1
ATOM 741 N N . LEU A 1 91 ? 2.034 -1.017 -13.616 1.00 87.00 91 LEU A N 1
ATOM 742 C CA . LEU A 1 91 ? 1.364 -0.194 -12.605 1.00 87.00 91 LEU A CA 1
ATOM 743 C C . LEU A 1 91 ? 1.460 1.306 -12.925 1.00 87.00 91 LEU A C 1
ATOM 745 O O . LEU A 1 91 ? 0.491 2.037 -12.714 1.00 87.00 91 LEU A O 1
ATOM 749 N N . ILE A 1 92 ? 2.597 1.755 -13.467 1.00 86.69 92 ILE A N 1
ATOM 750 C CA . ILE A 1 92 ? 2.790 3.131 -13.950 1.00 86.69 92 ILE A CA 1
ATOM 751 C C . ILE A 1 92 ? 1.834 3.441 -15.101 1.00 86.69 92 ILE A C 1
ATOM 753 O O . ILE A 1 92 ? 1.158 4.467 -15.086 1.00 86.69 92 ILE A O 1
ATOM 757 N N . GLU A 1 93 ? 1.740 2.547 -16.085 1.00 85.56 93 GLU A N 1
ATOM 758 C CA . GLU A 1 93 ? 0.835 2.726 -17.223 1.00 85.56 93 GLU A CA 1
ATOM 759 C C . GLU A 1 93 ? -0.627 2.873 -16.762 1.00 85.56 93 GLU A C 1
ATOM 761 O O . GLU A 1 93 ? -1.378 3.717 -17.259 1.00 85.56 93 GLU A O 1
ATOM 766 N N . TRP A 1 94 ? -1.033 2.084 -15.764 1.00 78.69 94 TRP A N 1
ATOM 767 C CA . TRP A 1 94 ? -2.394 2.114 -15.228 1.00 78.69 94 TRP A CA 1
ATOM 768 C C . TRP A 1 94 ? -2.713 3.413 -14.490 1.00 78.69 94 TRP A C 1
ATOM 770 O O . TRP A 1 94 ? -3.827 3.927 -14.623 1.00 78.69 94 TRP A O 1
ATOM 780 N N . SER A 1 95 ? -1.761 3.968 -13.734 1.00 79.56 95 SER A N 1
ATOM 781 C CA . SER A 1 95 ? -1.992 5.233 -13.030 1.00 79.56 95 SER A CA 1
ATOM 782 C C . SER A 1 95 ? -2.163 6.404 -14.002 1.00 79.56 95 SER A C 1
ATOM 784 O O . SER A 1 95 ? -2.969 7.301 -13.755 1.00 79.56 95 SER A O 1
ATOM 786 N N . GLN A 1 96 ? -1.481 6.358 -15.150 1.00 75.50 96 GLN A N 1
ATOM 787 C CA . GLN A 1 96 ? -1.574 7.373 -16.199 1.00 75.50 96 GLN A CA 1
ATOM 788 C C . GLN A 1 96 ? -2.881 7.282 -16.996 1.00 75.50 96 GLN A C 1
ATOM 790 O O . GLN A 1 96 ? -3.516 8.306 -17.243 1.00 75.50 96 GLN A O 1
ATOM 795 N N . LYS A 1 97 ? -3.335 6.070 -17.348 1.00 68.31 97 LYS A N 1
ATOM 796 C CA . LYS A 1 97 ? -4.597 5.864 -18.086 1.00 68.31 97 LYS A CA 1
ATOM 797 C C . LYS A 1 97 ? -5.817 6.409 -17.341 1.00 68.31 97 LYS A C 1
ATOM 799 O O . LYS A 1 97 ? -6.719 6.967 -17.960 1.00 68.31 97 LYS A O 1
ATOM 804 N N . ARG A 1 98 ? -5.816 6.338 -16.007 1.00 63.25 98 ARG A N 1
ATOM 805 C CA . ARG A 1 98 ? -6.911 6.859 -15.176 1.00 63.25 98 ARG A CA 1
ATOM 806 C C . ARG A 1 98 ? -7.043 8.382 -15.180 1.00 63.25 98 ARG A C 1
ATOM 808 O O . ARG A 1 98 ? -8.130 8.885 -14.917 1.00 63.25 98 ARG A O 1
ATOM 815 N N . LYS A 1 99 ? -5.962 9.112 -15.480 1.00 54.78 99 LYS A N 1
ATOM 816 C CA . LYS A 1 99 ? -6.017 10.569 -15.685 1.00 54.78 99 LYS A CA 1
ATOM 817 C C . LYS A 1 99 ? -6.656 10.948 -17.026 1.00 54.78 99 LYS A C 1
ATOM 819 O O . LYS A 1 99 ? -6.986 12.114 -17.205 1.00 54.78 99 LYS A O 1
ATOM 824 N N . LEU A 1 100 ? -6.830 9.997 -17.949 1.00 43.31 100 LEU A N 1
ATOM 825 C CA . LEU A 1 100 ? -7.301 10.260 -19.310 1.00 43.31 100 LEU A CA 1
ATOM 826 C C . LEU A 1 100 ? -8.716 9.731 -19.581 1.00 43.31 100 LEU A C 1
ATOM 828 O O . LEU A 1 100 ? -9.434 10.371 -20.339 1.00 43.31 100 LEU A O 1
ATOM 832 N N . GLU A 1 101 ? -9.170 8.658 -18.925 1.00 42.12 101 GLU A N 1
ATOM 833 C CA . GLU A 1 101 ? -10.554 8.176 -19.046 1.00 42.12 101 GLU A CA 1
ATOM 834 C C . GLU A 1 101 ? -11.072 7.566 -17.733 1.00 42.12 101 GLU A C 1
ATOM 836 O O . GLU A 1 101 ? -10.443 6.706 -17.111 1.00 42.12 101 GLU A O 1
ATOM 841 N N . GLN A 1 102 ? -12.270 7.987 -17.323 1.00 42.62 102 GLN A N 1
ATOM 842 C CA . GLN A 1 102 ? -12.996 7.494 -16.151 1.00 42.62 102 GLN A CA 1
ATOM 843 C C . GLN A 1 102 ? -13.687 6.148 -16.460 1.00 42.62 102 GLN A C 1
ATOM 845 O O . GLN A 1 102 ? -14.898 6.022 -16.322 1.00 42.62 102 GLN A O 1
ATOM 850 N N . TYR A 1 103 ? -12.939 5.130 -16.902 1.00 39.56 103 TYR A N 1
ATOM 851 C CA . TYR A 1 103 ? -13.465 3.773 -17.103 1.00 39.56 103 TYR A CA 1
ATOM 852 C C . TYR A 1 103 ? -12.543 2.715 -16.484 1.00 39.56 103 TYR A C 1
ATOM 854 O O . TYR A 1 103 ? -11.359 2.606 -16.791 1.00 39.56 103 TYR A O 1
ATOM 862 N N . CYS A 1 104 ? -13.108 1.943 -15.552 1.00 33.66 104 CYS A N 1
ATOM 863 C CA . CYS A 1 104 ? -12.440 0.847 -14.856 1.00 33.66 104 CYS A CA 1
ATOM 864 C C . CYS A 1 104 ? -12.183 -0.321 -15.817 1.00 33.66 104 CYS A C 1
ATOM 866 O O . CYS A 1 104 ? -13.126 -0.828 -16.419 1.00 33.66 104 CYS A O 1
ATOM 868 N N . ILE A 1 105 ? -10.934 -0.785 -15.917 1.00 36.91 105 ILE A N 1
ATOM 869 C CA . ILE A 1 105 ? -10.594 -2.014 -16.645 1.00 36.91 105 ILE A CA 1
ATOM 870 C C . ILE A 1 105 ? -10.499 -3.179 -15.654 1.00 36.91 105 ILE A C 1
ATOM 872 O O . ILE A 1 105 ? -9.822 -3.105 -14.627 1.00 36.91 105 ILE A O 1
ATOM 876 N N . GLU A 1 106 ? -11.226 -4.246 -15.985 1.00 37.03 106 GLU A N 1
ATOM 877 C CA . GLU A 1 106 ? -11.284 -5.533 -15.299 1.00 37.03 106 GLU A CA 1
ATOM 878 C C . GLU A 1 106 ? -9.922 -6.237 -15.289 1.00 37.03 106 GLU A C 1
ATOM 880 O O . GLU A 1 106 ? -9.488 -6.726 -16.321 1.00 37.03 106 GLU A O 1
ATOM 885 N N . TYR A 1 107 ? -9.306 -6.388 -14.115 1.00 35.62 107 TYR A N 1
ATOM 886 C CA . TYR A 1 107 ? -8.566 -7.603 -13.748 1.00 35.62 107 TYR A CA 1
ATOM 887 C C . TYR A 1 107 ? -8.699 -7.799 -12.237 1.00 35.62 107 TYR A C 1
ATOM 889 O O . TYR A 1 107 ? -7.955 -7.235 -11.435 1.00 35.62 107 TYR A O 1
ATOM 897 N N . TYR A 1 108 ? -9.713 -8.572 -11.845 1.00 40.88 108 TYR A N 1
ATOM 898 C CA . TYR A 1 108 ? -10.084 -8.791 -10.452 1.00 40.88 108 TYR A CA 1
ATOM 899 C C . TYR A 1 108 ? -9.644 -10.158 -9.923 1.00 40.88 108 TYR A C 1
ATOM 901 O O . TYR A 1 108 ? -10.024 -11.195 -10.454 1.00 40.88 108 TYR A O 1
ATOM 909 N N . TRP A 1 109 ? -8.966 -10.143 -8.773 1.00 32.91 109 TRP A N 1
ATOM 910 C CA . TRP A 1 109 ? -9.122 -11.153 -7.722 1.00 32.91 109 TRP A CA 1
ATOM 911 C C . TRP A 1 109 ? -9.329 -10.431 -6.382 1.00 32.91 109 TRP A C 1
ATOM 913 O O . TRP A 1 109 ? -8.379 -10.193 -5.635 1.00 32.91 109 TRP A O 1
ATOM 923 N N . ILE A 1 110 ? -10.577 -10.053 -6.073 1.00 42.62 110 ILE A N 1
ATOM 924 C CA . ILE A 1 110 ? -10.938 -9.479 -4.764 1.00 42.62 110 ILE A CA 1
ATOM 925 C C . ILE A 1 110 ? -11.024 -10.595 -3.731 1.00 42.62 110 ILE A C 1
ATOM 927 O O . ILE A 1 110 ? -11.836 -11.511 -3.846 1.00 42.62 110 ILE A O 1
ATOM 931 N N . CYS A 1 111 ? -10.264 -10.479 -2.643 1.00 31.38 111 CYS A N 1
ATOM 932 C CA . CYS A 1 111 ? -10.624 -11.144 -1.393 1.00 31.38 111 CYS A CA 1
ATOM 933 C C . CYS A 1 111 ? -11.703 -10.322 -0.661 1.00 31.38 111 CYS A C 1
ATOM 935 O O . CYS A 1 111 ? -11.442 -9.688 0.367 1.00 31.38 111 CYS A O 1
ATOM 937 N N . SER A 1 112 ? -12.922 -10.352 -1.193 1.00 37.69 112 SER A N 1
ATOM 938 C CA . SER A 1 112 ? -14.148 -9.930 -0.512 1.00 37.69 112 SER A CA 1
ATOM 939 C C . SER A 1 112 ? -15.075 -11.137 -0.399 1.00 37.69 112 SER A C 1
ATOM 941 O O . SER A 1 112 ? -16.099 -11.217 -1.063 1.00 37.69 112 SER A O 1
ATOM 943 N N . HIS A 1 113 ? -14.687 -12.105 0.432 1.00 30.72 113 HIS A N 1
ATOM 944 C CA . HIS A 1 113 ? -15.677 -12.945 1.101 1.00 30.72 113 HIS A CA 1
ATOM 945 C C . HIS A 1 113 ? -15.910 -12.319 2.472 1.00 30.72 113 HIS A C 1
ATOM 947 O O . HIS A 1 113 ? -15.191 -12.581 3.436 1.00 30.72 113 HIS A O 1
ATOM 953 N N . SER A 1 114 ? -16.873 -11.405 2.507 1.00 31.89 114 SER A N 1
ATOM 954 C CA . SER A 1 114 ? -17.689 -11.154 3.685 1.00 31.89 114 SER A CA 1
ATOM 955 C C . SER A 1 114 ? -18.252 -12.502 4.136 1.00 31.89 114 SER A C 1
ATOM 957 O O . SER A 1 114 ? -18.946 -13.175 3.378 1.00 31.89 114 SER A O 1
ATOM 959 N N . VAL A 1 115 ? -17.912 -12.922 5.352 1.00 32.62 115 VAL A N 1
ATOM 960 C CA . VAL A 1 115 ? -18.667 -13.964 6.050 1.00 32.62 115 VAL A CA 1
ATOM 961 C C . VAL A 1 115 ? -20.074 -13.391 6.254 1.00 32.62 115 VAL A C 1
ATOM 963 O O . VAL A 1 115 ? -20.177 -12.313 6.847 1.00 32.62 115 VAL A O 1
ATOM 966 N N . PRO A 1 116 ? -21.150 -14.022 5.756 1.00 33.72 116 PRO A N 1
ATOM 967 C CA . PRO A 1 116 ? -22.487 -13.621 6.150 1.00 33.72 116 PRO A CA 1
ATOM 968 C C . PRO A 1 116 ? -22.645 -13.924 7.642 1.00 33.72 116 PRO A C 1
ATOM 970 O O . PRO A 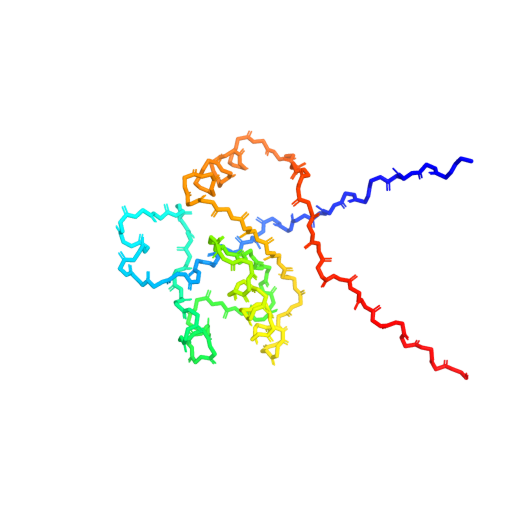1 116 ? -22.579 -15.080 8.061 1.00 33.72 116 PRO A O 1
ATOM 973 N N . ASN A 1 117 ? -22.837 -12.878 8.444 1.00 37.47 117 ASN A N 1
ATOM 974 C CA . ASN A 1 117 ? -23.430 -13.011 9.767 1.00 37.47 117 ASN A CA 1
ATOM 975 C C . ASN A 1 117 ? -24.871 -13.492 9.574 1.00 37.47 117 ASN A C 1
ATOM 977 O O . ASN A 1 117 ? -25.745 -12.682 9.279 1.00 37.47 117 ASN A O 1
ATOM 981 N N . ASN A 1 118 ? -25.119 -14.787 9.751 1.00 33.66 118 ASN A N 1
ATOM 982 C CA . ASN A 1 118 ? -26.457 -15.266 10.072 1.00 33.66 118 ASN A CA 1
ATOM 983 C C . ASN A 1 118 ? -26.559 -15.365 11.593 1.00 33.66 118 ASN A C 1
ATOM 985 O O . ASN A 1 118 ? -26.109 -16.331 12.203 1.00 33.66 118 ASN A O 1
ATOM 989 N N . ILE A 1 119 ? -27.127 -14.313 12.180 1.00 39.00 119 ILE A N 1
ATOM 990 C CA . ILE A 1 119 ? -27.858 -14.392 13.440 1.00 39.00 119 ILE A CA 1
ATOM 991 C C . ILE A 1 119 ? -29.311 -14.661 13.050 1.00 39.00 119 ILE A C 1
ATOM 993 O O . ILE A 1 119 ? -29.973 -13.765 12.526 1.00 39.00 119 ILE A O 1
ATOM 997 N N . GLN A 1 120 ? -29.765 -15.887 13.290 1.00 38.75 120 GLN A N 1
ATOM 998 C CA . GLN A 1 120 ? -31.069 -16.218 13.869 1.00 38.75 120 GLN A CA 1
ATOM 999 C C . GLN A 1 120 ? -31.035 -17.668 14.341 1.00 38.75 120 GLN A C 1
ATOM 1001 O O . GLN A 1 120 ? -30.581 -18.526 13.552 1.00 38.75 120 GLN A O 1
#

Solvent-accessible surface area (backbone atoms only — not comparable to full-atom values): 7678 Å² total; per-residue (Å²): 134,86,77,82,75,78,79,80,75,83,73,65,96,69,63,48,40,36,34,38,49,50,66,79,60,39,75,77,59,66,51,83,90,44,45,78,44,28,58,90,51,40,88,80,56,47,73,81,85,50,53,46,86,46,33,36,37,39,37,33,72,42,65,71,60,44,58,49,48,54,53,51,42,44,75,66,56,34,73,51,73,43,79,48,69,42,57,67,71,59,52,34,53,53,62,54,50,57,78,75,44,99,68,90,79,92,82,84,83,79,93,73,78,76,76,81,84,81,87,128

pLDDT: mean 77.81, std 24.85, range [30.72, 98.44]

Sequence (120 aa):
MLSLKSNQIQVPDHIKWLDIRDSSEYEKEQVPESINISLGRLPFVWEKDMSPKDSIIVLTDQYRKGKKAVRILRKQGFHDLYLLVGPISQLIEWSQKRKLEQYCIEYYWICSHSVPNNIQ

Organism: NCBI:txid2041023

InterPro domains:
  IPR001763 Rhodanese-like domain [PF00581] (15-87)
  IPR001763 Rhodanese-like domain [PS50206] (11-89)
  IPR001763 Rhodanese-like domain [SM00450] (1-100)
  IPR036873 Rhodanese-like domain superfamily [G3DSA:3.40.250.10] (2-99)
  IPR036873 Rhodanese-like domain superfamily [SSF52821] (14-86)

Radius of gyration: 15.41 Å; Cα contacts (8 Å, |Δi|>4): 149; chains: 1; bounding box: 46×30×33 Å

Secondary structure (DSSP, 8-state):
------------SSEEEEE-S-HHHHTTS--TTPEE--TTTHHHHGGGT--TTSEEEEEES-HHHHHHHHHHHHHTT---EEEEES-HHHHHHHHHHTTT-------------PPP----

Nearest PDB structures (foldseek):
  3hix-assembly3_C  TM=9.141E-01  e=5.479E-05  Nostoc sp. PCC 7120 = FACHB-418
  3k9r-assembly1_A  TM=8.367E-01  e=8.753E-05  Nostoc sp. PCC 7120 = FACHB-418
  3ilm-assembly1_A  TM=8.543E-01  e=1.223E-04  Nostoc sp. PCC 7120 = FACHB-418
  3ilm-assembly2_D  TM=8.964E-01  e=3.816E-04  Nostoc sp. PCC 7120 = FACHB-418
  3k9r-assembly1_C-2  TM=7.425E-01  e=5.479E-05  Nostoc sp. PCC 7120 = FACHB-418

Mean predicted aligned error: 10.22 Å